Protein AF-A0A3D3NXY1-F1 (afdb_monomer_lite)

pLDDT: mean 96.97, std 2.33, range [82.06, 98.75]

Sequence (135 aa):
DVLVTAAPHTLESLPPGARVGTSSVRRAAQLRWLRPDLEIVEIRGNVPTRVKKVTGPDALDAVLLAAAGLLRLGLMQGDRIGIEGMTLHALILDEARFLPAAGQGAIAIECRQDDEESIRLVRALNHEETEARVT

Foldseek 3Di:
DKKKAADDDDLVRQDFQFEEEDPDPLQVVLSCVVRVRYHYDYDDDAPLVQNCLCDDDNRGRIYDDQPLRCVVVVQDDDQWGDDPNGIIGMDDDDCVSRPDDQCRNPDDDDDDPPCPVVVVVVVVVDDVVSVVSRD

Secondary structure (DSSP, 8-state):
-EEEESSS--TTTSPTT-EEE---HHHHHHHHHH-TTSEEE---S-HHHHHGGGSSTT--SEEEE-HHHHHHTT-EETTEEEETTEEEEEEEPPTTTSPPPTTTT-------TT-HHHHHHHHTT--HHHHHHH-

Structure (mmCIF, N/CA/C/O backbone):
data_AF-A0A3D3NXY1-F1
#
_entry.id   AF-A0A3D3NXY1-F1
#
loop_
_atom_site.group_PDB
_atom_site.id
_atom_site.type_symbol
_atom_site.label_atom_id
_atom_site.label_alt_id
_atom_site.label_comp_id
_atom_site.label_asym_id
_atom_site.label_entity_id
_atom_site.label_seq_id
_atom_site.pdbx_PDB_ins_code
_atom_site.Cartn_x
_atom_site.Cartn_y
_atom_site.Cartn_z
_atom_site.occupancy
_atom_site.B_iso_or_equiv
_atom_site.auth_seq_id
_atom_site.auth_comp_id
_atom_site.auth_asym_id
_atom_site.auth_atom_id
_atom_site.pdbx_PDB_model_num
ATOM 1 N N . ASP A 1 1 ? -5.033 3.516 -4.227 1.00 98.31 1 ASP A N 1
ATOM 2 C CA . ASP A 1 1 ? -3.756 2.797 -3.934 1.00 98.31 1 ASP A CA 1
ATOM 3 C C . ASP A 1 1 ? -2.601 3.570 -4.573 1.00 98.31 1 ASP A C 1
ATOM 5 O O . ASP A 1 1 ? -2.892 4.484 -5.327 1.00 98.31 1 ASP A O 1
ATOM 9 N N . VAL A 1 2 ? -1.331 3.276 -4.277 1.00 98.56 2 VAL A N 1
ATOM 10 C CA . VAL A 1 2 ? -0.175 3.964 -4.893 1.00 98.56 2 VAL A CA 1
ATOM 11 C C . VAL A 1 2 ? 0.706 2.970 -5.632 1.00 98.56 2 VAL A C 1
ATOM 13 O O . VAL A 1 2 ? 1.128 1.975 -5.040 1.00 98.56 2 VAL A O 1
ATOM 16 N N . LEU A 1 3 ? 0.992 3.273 -6.897 1.00 98.69 3 LEU A N 1
ATOM 17 C CA . LEU A 1 3 ? 2.015 2.628 -7.711 1.00 98.69 3 LEU A CA 1
ATOM 18 C C . LEU A 1 3 ? 3.351 3.327 -7.475 1.00 98.69 3 LEU A C 1
ATOM 20 O O . LEU A 1 3 ? 3.482 4.517 -7.751 1.00 98.69 3 LEU A O 1
ATOM 24 N N . VAL A 1 4 ? 4.325 2.589 -6.947 1.00 98.62 4 VAL A N 1
ATOM 25 C CA . VAL A 1 4 ? 5.687 3.085 -6.723 1.00 98.62 4 VAL A CA 1
ATOM 26 C C . VAL A 1 4 ? 6.619 2.465 -7.753 1.00 98.62 4 VAL A C 1
ATOM 28 O O . VAL A 1 4 ? 6.607 1.245 -7.914 1.00 98.62 4 VAL A O 1
ATOM 31 N N . THR A 1 5 ? 7.403 3.295 -8.438 1.00 98.44 5 THR A N 1
ATOM 32 C CA . THR A 1 5 ? 8.244 2.917 -9.590 1.00 98.44 5 THR A CA 1
ATOM 33 C C . THR A 1 5 ? 9.574 3.675 -9.571 1.00 98.44 5 THR A C 1
ATOM 35 O O . THR A 1 5 ? 9.667 4.769 -9.013 1.00 98.44 5 THR A O 1
ATOM 38 N N . ALA A 1 6 ? 10.626 3.102 -10.164 1.00 96.50 6 ALA A N 1
ATOM 39 C CA . ALA A 1 6 ? 11.938 3.758 -10.254 1.00 96.50 6 ALA A CA 1
ATOM 40 C C . ALA A 1 6 ? 11.984 4.889 -11.302 1.00 96.50 6 ALA A C 1
ATOM 42 O O . ALA A 1 6 ? 12.744 5.841 -11.152 1.00 96.50 6 ALA A O 1
ATOM 43 N N . ALA A 1 7 ? 11.144 4.800 -12.333 1.00 94.44 7 ALA A N 1
ATOM 44 C CA . ALA A 1 7 ? 10.981 5.778 -13.407 1.00 94.44 7 ALA A CA 1
ATOM 45 C C . ALA A 1 7 ? 9.504 6.214 -13.485 1.00 94.44 7 ALA A C 1
ATOM 47 O O . ALA A 1 7 ? 8.652 5.491 -12.971 1.00 94.44 7 ALA A O 1
ATOM 48 N N . PRO A 1 8 ? 9.163 7.364 -14.098 1.00 95.12 8 PRO A N 1
ATOM 49 C CA . PRO A 1 8 ? 7.791 7.868 -14.116 1.00 95.12 8 PRO A CA 1
ATOM 50 C C . PRO A 1 8 ? 6.884 7.004 -15.006 1.00 95.12 8 PRO A C 1
ATOM 52 O O . PRO A 1 8 ? 6.708 7.275 -16.193 1.00 95.12 8 PRO A O 1
ATOM 55 N N . HIS A 1 9 ? 6.291 5.968 -14.416 1.00 96.94 9 HIS A N 1
ATOM 56 C CA . HIS A 1 9 ? 5.327 5.089 -15.070 1.00 96.94 9 HIS A CA 1
ATOM 57 C C . HIS A 1 9 ? 3.924 5.248 -14.490 1.00 96.94 9 HIS A C 1
ATOM 59 O O . HIS A 1 9 ? 3.736 5.460 -13.290 1.00 96.94 9 HIS A O 1
ATOM 65 N N . THR A 1 10 ? 2.930 5.079 -15.357 1.00 97.69 10 THR A N 1
ATOM 66 C CA . THR A 1 10 ? 1.557 4.779 -14.954 1.00 97.69 10 THR A CA 1
ATOM 67 C C . THR A 1 10 ? 1.335 3.275 -15.007 1.00 97.69 10 THR A C 1
ATOM 69 O O . THR A 1 10 ? 2.182 2.528 -15.496 1.00 97.69 10 THR A O 1
ATOM 72 N N . LEU A 1 11 ? 0.178 2.809 -14.531 1.00 96.75 11 LEU A N 1
ATOM 73 C CA . LEU A 1 11 ? -0.177 1.396 -14.653 1.00 96.75 11 LEU A CA 1
ATOM 74 C C . LEU A 1 11 ? -0.234 0.947 -16.127 1.00 96.75 11 LEU A C 1
ATOM 76 O O . LEU A 1 11 ? 0.123 -0.181 -16.452 1.00 96.75 11 LEU A O 1
ATOM 80 N N . GLU A 1 12 ? -0.661 1.831 -17.024 1.00 96.69 12 GLU A N 1
ATOM 81 C CA . GLU A 1 12 ? -0.750 1.593 -18.465 1.00 96.69 12 GLU A CA 1
ATOM 82 C C . GLU A 1 12 ? 0.617 1.629 -19.149 1.00 96.69 12 GLU A C 1
ATOM 84 O O . GLU A 1 12 ? 0.840 0.864 -20.082 1.00 96.69 12 GLU A O 1
ATOM 89 N N . SER A 1 13 ? 1.540 2.482 -18.691 1.00 97.81 13 SER A N 1
ATOM 90 C CA . SER A 1 13 ? 2.859 2.626 -19.319 1.00 97.81 13 SER A CA 1
ATOM 91 C C . SER A 1 13 ? 3.922 1.663 -18.787 1.00 97.81 13 SER A C 1
ATOM 93 O O . SER A 1 13 ? 5.069 1.724 -19.234 1.00 97.81 13 SER A O 1
ATOM 95 N N . LEU A 1 14 ? 3.574 0.775 -17.847 1.00 98.12 14 LEU A N 1
ATOM 96 C CA . LEU A 1 14 ? 4.457 -0.323 -17.452 1.00 98.12 14 LEU A CA 1
ATOM 97 C C . LEU A 1 14 ? 4.751 -1.235 -18.657 1.00 98.12 14 LEU A C 1
ATOM 99 O O . LEU A 1 14 ? 3.801 -1.587 -19.374 1.00 98.12 14 LEU A O 1
ATOM 103 N N . PRO A 1 15 ? 6.019 -1.656 -18.853 1.00 97.38 15 PRO A N 1
ATOM 104 C CA . PRO A 1 15 ? 6.396 -2.572 -19.924 1.00 97.38 15 PRO A CA 1
ATOM 105 C C . PRO A 1 15 ? 5.535 -3.846 -19.949 1.00 97.38 15 PRO A C 1
ATOM 107 O O . PRO A 1 15 ? 5.071 -4.294 -18.896 1.00 97.38 15 PRO A O 1
ATOM 110 N N . PRO A 1 16 ? 5.322 -4.459 -21.126 1.00 98.00 16 PRO A N 1
ATOM 111 C CA . PRO A 1 16 ? 4.691 -5.771 -21.205 1.00 98.00 16 PRO A CA 1
ATOM 112 C C . PRO A 1 16 ? 5.445 -6.797 -20.353 1.00 98.00 16 PRO A C 1
ATOM 114 O O . PRO A 1 16 ? 6.672 -6.864 -20.421 1.00 98.00 16 PRO A O 1
ATOM 117 N N . GLY A 1 17 ? 4.727 -7.591 -19.556 1.00 98.06 17 GLY A N 1
ATOM 118 C CA . GLY A 1 17 ? 5.359 -8.574 -18.666 1.00 98.06 17 GLY A CA 1
ATOM 119 C C . GLY A 1 17 ? 6.000 -7.988 -17.404 1.00 98.06 17 GLY A C 1
ATOM 120 O O . GLY A 1 17 ? 6.687 -8.717 -16.695 1.00 98.06 17 GLY A O 1
ATOM 121 N N . ALA A 1 18 ? 5.798 -6.697 -17.108 1.00 98.44 18 ALA A N 1
ATOM 122 C CA . ALA A 1 18 ? 6.386 -6.063 -15.931 1.00 98.44 18 ALA A CA 1
ATOM 123 C C . ALA A 1 18 ? 5.997 -6.774 -14.621 1.00 98.44 18 ALA A C 1
ATOM 125 O O . ALA A 1 18 ? 4.850 -7.183 -14.410 1.00 98.44 18 ALA A O 1
ATOM 126 N N . ARG A 1 19 ? 6.975 -6.874 -13.721 1.00 98.56 19 ARG A N 1
ATOM 127 C CA . ARG A 1 19 ? 6.903 -7.532 -12.418 1.00 98.56 19 ARG A CA 1
ATOM 128 C C . ARG A 1 19 ? 6.401 -6.550 -11.369 1.00 98.56 19 ARG A C 1
ATOM 130 O O . ARG A 1 19 ? 7.113 -5.631 -10.960 1.00 98.56 19 ARG A O 1
ATOM 137 N N . VAL A 1 20 ? 5.173 -6.752 -10.895 1.00 98.75 20 VAL A N 1
ATOM 138 C CA . VAL A 1 20 ? 4.512 -5.864 -9.931 1.00 98.75 20 VAL A CA 1
ATOM 139 C C . VAL A 1 20 ? 4.369 -6.537 -8.572 1.00 98.75 20 VAL A C 1
ATOM 141 O O . VAL A 1 20 ? 3.682 -7.545 -8.407 1.00 98.75 20 VAL A O 1
ATOM 144 N N . GLY A 1 21 ? 4.997 -5.941 -7.562 1.00 98.56 21 GLY A N 1
ATOM 145 C CA . GLY A 1 21 ? 5.023 -6.452 -6.201 1.00 98.56 21 GLY A CA 1
ATOM 146 C C . GLY A 1 21 ? 3.759 -6.145 -5.403 1.00 98.56 21 GLY A C 1
ATOM 147 O O . GLY A 1 21 ? 3.512 -4.995 -5.021 1.00 98.56 21 GLY A O 1
ATOM 148 N N . THR A 1 22 ? 2.987 -7.176 -5.058 1.00 98.50 22 THR A N 1
ATOM 149 C CA . THR A 1 22 ? 1.927 -7.097 -4.046 1.00 98.50 22 THR A CA 1
ATOM 150 C C . THR A 1 22 ? 1.531 -8.483 -3.526 1.00 98.50 22 THR A C 1
ATOM 152 O O . THR A 1 22 ? 1.367 -9.415 -4.300 1.00 98.50 22 THR A O 1
ATOM 155 N N . SER A 1 23 ? 1.314 -8.621 -2.213 1.00 97.56 23 SER A N 1
ATOM 156 C CA . SER A 1 23 ? 0.683 -9.819 -1.613 1.00 97.56 23 SER A CA 1
ATOM 157 C C . SER A 1 23 ? -0.799 -9.612 -1.276 1.00 97.56 23 SER A C 1
ATOM 159 O O . SER A 1 23 ? -1.401 -10.411 -0.567 1.00 97.56 23 SER A O 1
ATOM 161 N N . SER A 1 24 ? -1.407 -8.509 -1.720 1.00 98.25 24 SER A N 1
ATOM 162 C CA . SER A 1 24 ? -2.843 -8.292 -1.529 1.00 98.25 24 SER A CA 1
ATOM 163 C C . SER A 1 24 ? -3.622 -8.993 -2.636 1.00 98.25 24 SER A C 1
ATOM 165 O O . SER A 1 24 ? -3.513 -8.605 -3.798 1.00 98.25 24 SER A O 1
ATOM 167 N N . VAL A 1 25 ? -4.471 -9.955 -2.266 1.00 98.00 25 VAL A N 1
ATOM 168 C CA . VAL A 1 25 ? -5.382 -10.645 -3.198 1.00 98.00 25 VAL A CA 1
ATOM 169 C C . VAL A 1 25 ? -6.258 -9.639 -3.954 1.00 98.00 25 VAL A C 1
ATOM 171 O O . VAL A 1 25 ? -6.365 -9.720 -5.175 1.00 98.00 25 VAL A O 1
ATOM 174 N N . ARG A 1 26 ? -6.797 -8.627 -3.255 1.00 98.44 26 ARG A N 1
ATOM 175 C CA . ARG A 1 26 ? -7.578 -7.531 -3.856 1.00 98.44 26 ARG A CA 1
ATOM 176 C C . ARG A 1 26 ? -6.790 -6.800 -4.943 1.00 98.44 26 ARG A C 1
ATOM 178 O O . ARG A 1 26 ? -7.299 -6.596 -6.041 1.00 98.44 26 ARG A O 1
ATOM 185 N N . ARG A 1 27 ? -5.561 -6.374 -4.635 1.00 98.56 27 ARG A N 1
ATOM 186 C CA . ARG A 1 27 ? -4.730 -5.629 -5.591 1.00 98.56 27 ARG A CA 1
ATOM 187 C C . ARG A 1 27 ? -4.337 -6.508 -6.778 1.00 98.56 27 ARG A C 1
ATOM 189 O O . ARG A 1 27 ? -4.446 -6.064 -7.912 1.00 98.56 27 ARG A O 1
ATOM 196 N N . ALA A 1 28 ? -3.940 -7.752 -6.519 1.00 98.50 28 ALA A N 1
ATOM 197 C CA . ALA A 1 28 ? -3.563 -8.709 -7.554 1.00 98.50 28 ALA A CA 1
ATOM 198 C C . ALA A 1 28 ? -4.722 -9.012 -8.516 1.00 98.50 28 ALA A C 1
ATOM 200 O O . ALA A 1 28 ? -4.514 -9.050 -9.724 1.00 98.50 28 ALA A O 1
ATOM 201 N N . ALA A 1 29 ? -5.943 -9.192 -8.002 1.00 98.44 29 ALA A N 1
ATOM 202 C CA . ALA A 1 29 ? -7.125 -9.427 -8.828 1.00 98.44 29 ALA A CA 1
ATOM 203 C C . ALA A 1 29 ? -7.424 -8.239 -9.756 1.00 98.44 29 ALA A C 1
ATOM 205 O O . ALA A 1 29 ? -7.600 -8.430 -10.956 1.00 98.44 29 ALA A O 1
ATOM 206 N N . GLN A 1 30 ? -7.406 -7.012 -9.223 1.00 98.62 30 GLN A N 1
ATOM 207 C CA . GLN A 1 30 ? -7.639 -5.804 -10.022 1.00 98.62 30 GLN A CA 1
ATOM 208 C C . GLN A 1 30 ? -6.534 -5.564 -11.059 1.00 98.62 30 GLN A C 1
ATOM 210 O O . GLN A 1 30 ? -6.832 -5.202 -12.193 1.00 98.62 30 GLN A O 1
ATOM 215 N N . LEU A 1 31 ? -5.267 -5.824 -10.711 1.00 98.38 31 LEU A N 1
ATOM 216 C CA . LEU A 1 31 ? -4.162 -5.755 -11.671 1.00 98.38 31 LEU A CA 1
ATOM 217 C C . LEU A 1 31 ? -4.345 -6.750 -12.819 1.00 98.38 31 LEU A C 1
ATOM 219 O O . LEU A 1 31 ? -4.261 -6.343 -13.970 1.00 98.38 31 LEU A O 1
ATOM 223 N N . ARG A 1 32 ? -4.656 -8.021 -12.528 1.00 97.94 32 ARG A N 1
ATOM 224 C CA . ARG A 1 32 ? -4.880 -9.039 -13.571 1.00 97.94 32 ARG A CA 1
ATOM 225 C C . ARG A 1 32 ? -6.070 -8.716 -14.468 1.00 97.94 32 ARG A C 1
ATOM 227 O O . ARG A 1 32 ? -6.047 -9.063 -15.641 1.00 97.94 32 ARG A O 1
ATOM 234 N N . TRP A 1 33 ? -7.094 -8.062 -13.925 1.00 97.88 33 TRP A N 1
ATOM 235 C CA . TRP A 1 33 ? -8.235 -7.604 -14.711 1.00 97.88 33 TRP A CA 1
ATOM 236 C C . TRP A 1 33 ? -7.854 -6.478 -15.680 1.00 97.88 33 TRP A C 1
ATOM 238 O O . TRP A 1 33 ? -8.217 -6.519 -16.851 1.00 97.88 33 TRP A O 1
ATOM 248 N N . LEU A 1 34 ? -7.109 -5.476 -15.204 1.00 97.44 34 LEU A N 1
ATOM 249 C CA . LEU A 1 34 ? -6.747 -4.294 -15.994 1.00 97.44 34 LEU A CA 1
ATOM 250 C C . LEU A 1 34 ? -5.582 -4.543 -16.963 1.00 97.44 34 LEU A C 1
A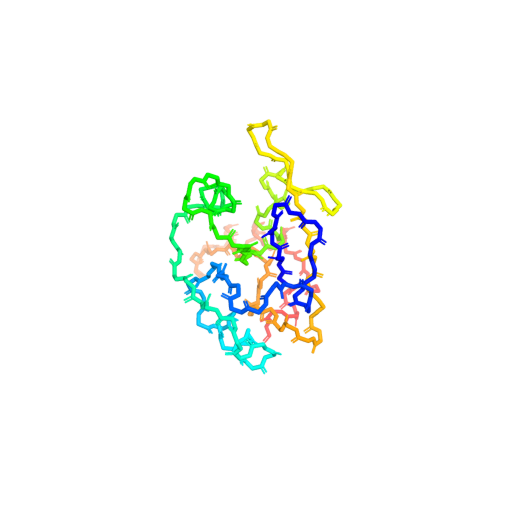TOM 252 O O . LEU A 1 34 ? -5.528 -3.946 -18.035 1.00 97.44 34 LEU A O 1
ATOM 256 N N . ARG A 1 35 ? -4.628 -5.380 -16.559 1.00 97.81 35 ARG A N 1
ATOM 257 C CA . ARG A 1 35 ? -3.362 -5.656 -17.241 1.00 97.81 35 ARG A CA 1
ATOM 258 C C . ARG A 1 35 ? -2.993 -7.139 -17.052 1.00 97.81 35 ARG A C 1
ATOM 260 O O . ARG A 1 35 ? -2.150 -7.467 -16.212 1.00 97.81 35 ARG A O 1
ATOM 267 N N . PRO A 1 36 ? -3.645 -8.055 -17.795 1.00 97.88 36 PRO A N 1
ATOM 268 C CA . PRO A 1 36 ? -3.446 -9.502 -17.651 1.00 97.88 36 PRO A CA 1
ATOM 269 C C . PRO A 1 36 ? -2.032 -9.974 -18.018 1.00 97.88 36 PRO A C 1
ATOM 271 O O . PRO A 1 36 ? -1.668 -11.103 -17.704 1.00 97.88 36 PRO A O 1
ATOM 274 N N . ASP A 1 37 ? -1.242 -9.125 -18.673 1.00 98.50 37 ASP A N 1
ATOM 275 C CA . ASP A 1 37 ? 0.141 -9.383 -19.057 1.00 98.50 37 ASP A CA 1
ATOM 276 C C . ASP A 1 37 ? 1.158 -9.177 -17.921 1.00 98.50 37 ASP A C 1
ATOM 278 O O . ASP A 1 37 ? 2.298 -9.605 -18.065 1.00 98.50 37 ASP A O 1
ATOM 282 N N . LEU A 1 38 ? 0.789 -8.528 -16.809 1.00 98.62 38 LEU A N 1
ATOM 283 C CA . LEU A 1 38 ? 1.717 -8.261 -15.702 1.00 98.62 38 LEU A CA 1
ATOM 284 C C . LEU A 1 38 ? 2.020 -9.521 -14.883 1.00 98.62 38 LEU A C 1
ATOM 286 O O . LEU A 1 38 ? 1.119 -10.277 -14.505 1.00 98.62 38 LEU A O 1
ATOM 290 N N . GLU A 1 39 ? 3.285 -9.686 -14.495 1.00 98.50 39 GLU A N 1
ATOM 291 C CA . GLU A 1 39 ? 3.703 -10.712 -13.543 1.00 98.50 39 GLU A CA 1
ATOM 292 C C . GLU A 1 39 ? 3.495 -10.196 -12.113 1.00 98.50 39 GLU A C 1
ATOM 294 O O . GLU A 1 39 ? 4.167 -9.273 -11.651 1.00 98.50 39 GLU A O 1
ATOM 299 N N . ILE A 1 40 ? 2.556 -10.789 -11.375 1.00 98.50 40 ILE A N 1
ATOM 300 C CA . ILE A 1 40 ? 2.311 -10.400 -9.982 1.00 98.50 40 ILE A CA 1
ATOM 301 C C . ILE A 1 40 ? 3.236 -11.176 -9.051 1.00 98.50 40 ILE A C 1
ATOM 303 O O . ILE A 1 40 ? 3.096 -12.389 -8.901 1.00 98.50 40 ILE A O 1
ATOM 307 N N . VAL A 1 41 ? 4.129 -10.454 -8.375 1.00 98.44 41 VAL A N 1
ATOM 308 C CA . VAL A 1 41 ? 5.117 -11.021 -7.453 1.00 98.44 41 VAL A CA 1
ATOM 309 C C . VAL A 1 41 ? 4.681 -10.773 -6.012 1.00 98.44 41 VAL A C 1
ATOM 311 O O . VAL A 1 41 ? 4.452 -9.634 -5.596 1.00 98.44 41 VAL A O 1
ATOM 314 N N . GLU A 1 42 ? 4.586 -11.830 -5.209 1.00 97.88 42 GLU A N 1
ATOM 315 C CA . GLU A 1 42 ? 4.292 -11.677 -3.785 1.00 97.88 42 GLU A CA 1
ATOM 316 C C . GLU A 1 42 ? 5.455 -11.007 -3.043 1.00 97.88 42 GLU A C 1
ATOM 318 O O . GLU A 1 42 ? 6.622 -11.371 -3.195 1.00 97.88 42 GLU A O 1
ATOM 323 N N . ILE A 1 43 ? 5.138 -10.031 -2.189 1.00 97.31 43 ILE A N 1
ATOM 324 C CA . ILE A 1 43 ? 6.130 -9.306 -1.395 1.00 97.31 43 ILE A CA 1
ATOM 325 C C . ILE A 1 43 ? 5.686 -9.155 0.059 1.00 97.31 43 ILE A C 1
ATOM 327 O O . ILE A 1 43 ? 4.551 -8.791 0.370 1.00 97.31 43 ILE A O 1
ATOM 331 N N . ARG A 1 44 ? 6.632 -9.358 0.976 1.00 95.19 44 ARG A N 1
ATOM 332 C CA . ARG A 1 44 ? 6.454 -9.153 2.421 1.00 95.19 44 ARG A CA 1
ATOM 333 C C . ARG A 1 44 ? 7.431 -8.102 2.952 1.00 95.19 44 ARG A C 1
ATOM 335 O O . ARG A 1 44 ? 8.237 -7.556 2.201 1.00 95.19 44 ARG A O 1
ATOM 342 N N . GLY A 1 45 ? 7.318 -7.803 4.245 1.00 95.56 45 GLY A N 1
ATOM 343 C CA . GLY A 1 45 ? 8.105 -6.783 4.948 1.00 95.56 45 GLY A CA 1
ATOM 344 C C . GLY A 1 45 ? 7.297 -5.528 5.276 1.00 95.56 45 GLY A C 1
ATOM 345 O O . GLY A 1 45 ? 6.118 -5.437 4.931 1.00 95.56 45 GLY A O 1
ATOM 346 N N . ASN A 1 46 ? 7.921 -4.558 5.936 1.00 96.56 46 ASN A N 1
ATOM 347 C CA . ASN A 1 46 ? 7.323 -3.252 6.230 1.00 96.56 46 ASN A CA 1
ATOM 348 C C . ASN A 1 46 ? 7.382 -2.320 5.009 1.00 96.56 46 ASN A C 1
ATOM 350 O O . ASN A 1 46 ? 8.106 -2.592 4.049 1.00 96.56 46 ASN A O 1
ATOM 354 N N . VAL A 1 47 ? 6.646 -1.203 5.048 1.00 96.81 47 VAL A N 1
ATOM 355 C CA . VAL A 1 47 ? 6.568 -0.233 3.936 1.00 96.81 47 VAL A CA 1
ATOM 356 C C . VAL A 1 47 ? 7.952 0.154 3.388 1.00 96.81 47 VAL A C 1
ATOM 358 O O . VAL A 1 47 ? 8.145 -0.036 2.188 1.00 96.81 47 VAL A O 1
ATOM 361 N N . PRO A 1 48 ? 8.949 0.561 4.205 1.00 95.88 48 PRO A N 1
ATOM 362 C CA . PRO A 1 48 ? 10.268 0.933 3.684 1.00 95.88 48 PRO A CA 1
ATOM 363 C C . PRO A 1 48 ? 10.952 -0.213 2.927 1.00 95.88 48 PRO A C 1
ATOM 365 O O . PRO A 1 48 ? 11.444 -0.032 1.818 1.00 95.88 48 PRO A O 1
ATOM 368 N N . THR A 1 49 ? 10.918 -1.428 3.483 1.00 95.25 49 THR A N 1
ATOM 369 C CA . THR A 1 49 ? 11.525 -2.606 2.841 1.00 95.25 49 THR A CA 1
ATOM 370 C C . THR A 1 49 ? 10.828 -2.991 1.539 1.00 95.25 49 THR A C 1
ATOM 372 O O . THR A 1 49 ? 11.481 -3.482 0.626 1.00 95.25 49 THR A O 1
ATOM 375 N N . ARG A 1 50 ? 9.515 -2.744 1.425 1.00 97.06 50 ARG A N 1
ATOM 376 C CA . ARG A 1 50 ? 8.760 -2.989 0.191 1.00 97.06 50 ARG A CA 1
ATOM 377 C C . ARG A 1 50 ? 9.050 -1.937 -0.870 1.00 97.06 50 ARG A C 1
ATOM 379 O O . ARG A 1 50 ? 9.198 -2.312 -2.022 1.00 97.06 50 ARG A O 1
ATOM 386 N N . VAL A 1 51 ? 9.170 -0.663 -0.493 1.00 96.94 51 VAL A N 1
ATOM 387 C CA . VAL A 1 51 ? 9.558 0.416 -1.418 1.00 96.94 51 VAL A CA 1
ATOM 388 C C . VAL A 1 51 ? 10.909 0.104 -2.061 1.00 96.94 51 VAL A C 1
ATOM 390 O O . VAL A 1 51 ? 11.026 0.169 -3.276 1.00 96.94 51 VAL A O 1
ATOM 393 N N . LYS A 1 52 ? 11.901 -0.340 -1.281 1.00 95.44 52 LYS A N 1
ATOM 394 C CA . LYS A 1 52 ? 13.232 -0.700 -1.802 1.00 95.44 52 LYS A CA 1
ATOM 395 C C . LYS A 1 52 ? 13.238 -1.866 -2.793 1.00 95.44 52 LYS A C 1
ATOM 397 O O . LYS A 1 52 ? 14.239 -2.073 -3.458 1.00 95.44 52 LYS A O 1
ATOM 402 N N . LYS A 1 53 ? 12.148 -2.633 -2.922 1.00 96.62 53 LYS A N 1
ATOM 403 C CA . LYS A 1 53 ? 12.082 -3.723 -3.907 1.00 96.62 53 LYS A CA 1
ATOM 404 C C . LYS A 1 53 ? 12.019 -3.229 -5.349 1.00 96.62 53 LYS A C 1
ATOM 406 O O . LYS A 1 53 ? 12.164 -4.059 -6.230 1.00 96.62 53 LYS A O 1
ATOM 411 N N . VAL A 1 54 ? 11.815 -1.932 -5.600 1.00 96.50 54 VAL A N 1
ATOM 412 C CA . VAL A 1 54 ? 11.906 -1.363 -6.960 1.00 96.50 54 VAL A CA 1
ATOM 413 C C . VAL A 1 54 ? 13.326 -0.929 -7.335 1.00 96.50 54 VAL A C 1
ATOM 415 O O . VAL A 1 54 ? 13.535 -0.347 -8.394 1.00 96.50 54 VAL A O 1
ATOM 418 N N . THR A 1 55 ? 14.310 -1.179 -6.468 1.00 91.62 55 THR A N 1
ATOM 419 C CA . THR A 1 55 ? 15.720 -0.868 -6.712 1.00 91.62 55 THR A CA 1
ATOM 420 C C . THR A 1 55 ? 16.604 -2.083 -6.422 1.00 91.62 55 THR A C 1
ATOM 422 O O . THR A 1 55 ? 16.213 -3.008 -5.710 1.00 91.62 55 THR A O 1
ATOM 425 N N . GLY A 1 56 ? 17.812 -2.093 -6.994 1.00 86.75 56 GLY A N 1
ATOM 426 C CA . GLY A 1 56 ? 18.781 -3.181 -6.831 1.00 86.75 56 GLY A CA 1
ATOM 427 C C . GLY A 1 56 ? 18.740 -4.245 -7.940 1.00 86.75 56 GLY A C 1
ATOM 428 O O . GLY A 1 56 ? 17.997 -4.104 -8.908 1.00 86.75 56 GLY A O 1
ATOM 429 N N . PRO A 1 57 ? 19.573 -5.295 -7.828 1.00 82.06 57 PRO A N 1
ATOM 430 C CA . PRO A 1 57 ? 19.793 -6.277 -8.895 1.00 82.06 57 PRO A CA 1
ATOM 431 C C . PRO A 1 57 ? 18.561 -7.134 -9.231 1.00 82.06 57 PRO A C 1
ATOM 433 O O . PRO A 1 57 ? 18.392 -7.503 -10.386 1.00 82.06 57 PRO A O 1
ATOM 436 N N . ASP A 1 58 ? 17.674 -7.378 -8.261 1.00 89.06 58 ASP A N 1
ATOM 437 C CA . ASP A 1 58 ? 16.421 -8.133 -8.442 1.00 89.06 58 ASP A CA 1
ATOM 438 C C . ASP A 1 58 ? 15.182 -7.226 -8.363 1.00 89.06 58 ASP A C 1
ATOM 440 O O . ASP A 1 58 ? 14.119 -7.638 -7.879 1.00 89.06 58 ASP A O 1
ATOM 444 N N . ALA A 1 59 ? 15.339 -5.967 -8.782 1.00 95.19 59 ALA A N 1
ATOM 445 C CA . ALA A 1 59 ? 14.285 -4.969 -8.718 1.00 95.19 59 ALA A CA 1
ATOM 446 C C . ALA A 1 59 ? 13.004 -5.441 -9.421 1.00 95.19 59 ALA A C 1
ATOM 448 O O . ALA A 1 59 ? 13.016 -6.062 -10.484 1.00 95.19 59 ALA A O 1
ATOM 449 N N . LEU A 1 60 ? 11.882 -5.122 -8.792 1.00 98.25 60 LEU A N 1
ATOM 450 C CA . LEU A 1 60 ? 10.561 -5.168 -9.392 1.00 98.25 60 LEU A CA 1
ATOM 451 C C . LEU A 1 60 ? 10.336 -3.881 -10.180 1.00 98.25 60 LEU A C 1
ATOM 453 O O . LEU A 1 60 ? 10.772 -2.810 -9.757 1.00 98.25 60 LEU A O 1
ATOM 457 N N . ASP A 1 61 ? 9.588 -3.968 -11.271 1.00 98.44 61 ASP A N 1
ATOM 458 C CA . ASP A 1 61 ? 9.242 -2.796 -12.075 1.00 98.44 61 ASP A CA 1
ATOM 459 C C . ASP A 1 61 ? 8.343 -1.829 -11.294 1.00 98.44 61 ASP A C 1
ATOM 461 O O . ASP A 1 61 ? 8.440 -0.609 -11.441 1.00 98.44 61 ASP A O 1
ATOM 465 N N . ALA A 1 62 ? 7.486 -2.368 -10.419 1.00 98.62 62 ALA A N 1
ATOM 466 C CA . ALA A 1 62 ? 6.665 -1.573 -9.518 1.00 98.62 62 ALA A CA 1
ATOM 467 C C . ALA A 1 62 ? 6.296 -2.311 -8.226 1.00 98.62 62 ALA A C 1
ATOM 469 O O . ALA A 1 62 ? 6.306 -3.539 -8.156 1.00 98.62 62 ALA A O 1
ATOM 470 N N . VAL A 1 63 ? 5.858 -1.564 -7.211 1.00 98.62 63 VAL A N 1
ATOM 471 C CA . VAL A 1 63 ? 5.142 -2.114 -6.047 1.00 98.62 63 VAL A CA 1
ATOM 472 C C . VAL A 1 63 ? 3.862 -1.335 -5.766 1.00 98.62 63 VAL A C 1
ATOM 474 O O . VAL A 1 63 ? 3.805 -0.124 -5.975 1.00 98.62 63 VAL A O 1
ATOM 477 N N . LEU A 1 64 ? 2.836 -2.021 -5.245 1.00 98.62 64 LEU A N 1
ATOM 478 C CA . LEU A 1 64 ? 1.606 -1.370 -4.782 1.00 98.62 64 LEU A CA 1
ATOM 479 C C . LEU A 1 64 ? 1.542 -1.246 -3.261 1.00 98.62 64 LEU A C 1
ATOM 481 O O . LEU A 1 64 ? 1.557 -2.241 -2.524 1.00 98.62 64 LEU A O 1
ATOM 485 N N . LEU A 1 65 ? 1.348 -0.015 -2.794 1.00 98.44 65 LEU A N 1
ATOM 486 C CA . LEU A 1 65 ? 1.263 0.348 -1.380 1.00 98.44 65 LEU A CA 1
ATOM 487 C C . LEU A 1 65 ? 0.042 1.239 -1.111 1.00 98.44 65 LEU A C 1
ATOM 489 O O . LEU A 1 65 ? -0.587 1.765 -2.024 1.00 98.44 65 LEU A O 1
ATOM 493 N N . ALA A 1 66 ? -0.338 1.379 0.161 1.00 98.06 66 ALA A N 1
ATOM 494 C CA . ALA A 1 66 ? -1.380 2.329 0.545 1.00 98.06 66 ALA A CA 1
ATOM 495 C C . ALA A 1 66 ? -0.767 3.729 0.703 1.00 98.06 66 ALA A C 1
ATOM 497 O O . ALA A 1 66 ? 0.247 3.866 1.390 1.00 98.06 66 ALA A O 1
ATOM 498 N N . ALA A 1 67 ? -1.419 4.756 0.146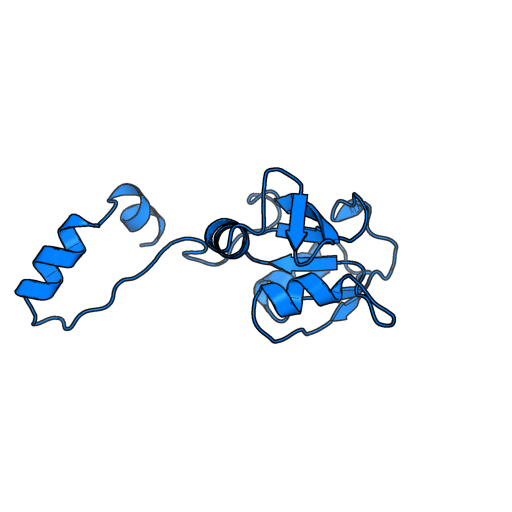 1.00 98.06 67 ALA A N 1
ATOM 499 C CA . ALA A 1 67 ? -0.981 6.152 0.270 1.00 98.06 67 ALA A CA 1
ATOM 500 C C . ALA A 1 67 ? -0.820 6.565 1.739 1.00 98.06 67 ALA A C 1
ATOM 502 O O . ALA A 1 67 ? 0.218 7.086 2.129 1.00 98.06 67 ALA A O 1
ATOM 503 N N . ALA A 1 68 ? -1.809 6.235 2.578 1.00 97.75 68 ALA A N 1
ATOM 504 C CA . ALA A 1 68 ? -1.805 6.580 3.997 1.00 97.75 68 ALA A CA 1
ATOM 505 C C . ALA A 1 68 ? -0.549 6.085 4.735 1.00 97.75 68 ALA A C 1
ATOM 507 O O . ALA A 1 68 ? -0.004 6.805 5.563 1.00 97.75 68 ALA A O 1
ATOM 508 N N . GLY A 1 69 ? -0.062 4.877 4.423 1.00 97.56 69 GLY A N 1
ATOM 509 C CA . GLY A 1 69 ? 1.148 4.337 5.050 1.00 97.56 69 GLY A CA 1
ATOM 510 C C . GLY A 1 69 ? 2.415 5.077 4.621 1.00 97.56 69 GLY A C 1
ATOM 511 O O . GLY A 1 69 ? 3.284 5.326 5.448 1.00 97.56 69 GLY A O 1
ATOM 512 N N . LEU A 1 70 ? 2.506 5.461 3.347 1.00 98.25 70 LEU A N 1
ATOM 513 C CA . LEU A 1 70 ? 3.637 6.228 2.824 1.00 98.25 70 LEU A CA 1
ATOM 514 C C . LEU A 1 70 ? 3.661 7.659 3.383 1.00 98.25 70 LEU A C 1
ATOM 516 O O . LEU A 1 70 ? 4.713 8.128 3.809 1.00 98.25 70 LEU A O 1
ATOM 520 N N . LEU A 1 71 ? 2.500 8.318 3.432 1.00 98.00 71 LEU A N 1
ATOM 521 C CA . LEU A 1 71 ? 2.343 9.677 3.959 1.00 98.00 71 LEU A CA 1
ATOM 522 C C . LEU A 1 71 ? 2.636 9.747 5.463 1.00 98.00 71 LEU A C 1
ATOM 524 O O . LEU A 1 71 ? 3.400 10.602 5.895 1.00 98.00 71 LEU A O 1
ATOM 528 N N . ARG A 1 72 ? 2.095 8.817 6.263 1.00 97.94 72 ARG A N 1
ATOM 529 C CA . ARG A 1 72 ? 2.332 8.766 7.721 1.00 97.94 72 ARG A CA 1
ATOM 530 C C . ARG A 1 72 ? 3.798 8.553 8.087 1.00 97.94 72 ARG A C 1
ATOM 532 O O . ARG A 1 72 ? 4.231 9.011 9.135 1.00 97.94 72 ARG A O 1
ATOM 539 N N . LEU A 1 73 ? 4.547 7.855 7.235 1.00 97.38 73 LEU A N 1
ATOM 540 C CA . LEU A 1 73 ? 5.985 7.637 7.406 1.00 97.38 73 LEU A CA 1
ATOM 541 C C . LEU A 1 73 ? 6.841 8.775 6.828 1.00 97.38 73 LEU A C 1
ATOM 543 O O . LEU A 1 73 ? 8.063 8.672 6.855 1.00 97.38 73 LEU A O 1
ATOM 547 N N . GLY A 1 74 ? 6.227 9.823 6.270 1.00 97.25 74 GLY A N 1
ATOM 548 C CA . GLY A 1 74 ? 6.943 10.933 5.638 1.00 97.25 74 GLY A CA 1
ATOM 549 C C . GLY A 1 74 ? 7.725 10.532 4.384 1.00 97.25 74 GLY A C 1
ATOM 550 O O . GLY A 1 74 ? 8.624 11.254 3.971 1.00 97.25 74 GLY A O 1
ATOM 551 N N . LEU A 1 75 ? 7.411 9.378 3.785 1.00 97.62 75 LEU A N 1
ATOM 552 C CA . LEU A 1 75 ? 8.124 8.870 2.612 1.00 97.62 75 LEU A CA 1
ATOM 553 C C . LEU A 1 75 ? 7.603 9.483 1.316 1.00 97.62 75 LEU A C 1
ATOM 555 O O . LEU A 1 75 ? 8.342 9.521 0.344 1.00 97.62 75 LEU A O 1
ATOM 559 N N . MET A 1 76 ? 6.341 9.918 1.277 1.00 98.12 76 MET A N 1
ATOM 560 C CA . MET A 1 76 ? 5.694 10.439 0.071 1.00 98.12 76 MET A CA 1
ATOM 561 C C . MET A 1 76 ? 5.457 11.942 0.163 1.00 98.12 76 MET A C 1
ATOM 563 O O . MET A 1 76 ? 4.844 12.414 1.118 1.00 98.12 76 MET A O 1
ATOM 567 N N . GLN A 1 77 ? 5.874 12.669 -0.872 1.00 96.31 77 GLN A N 1
ATOM 568 C CA . GLN A 1 77 ? 5.582 14.086 -1.056 1.00 96.31 77 GLN A CA 1
ATOM 569 C C . GLN A 1 77 ? 5.180 14.326 -2.512 1.00 96.31 77 GLN A C 1
ATOM 571 O O . GLN A 1 77 ? 5.994 14.176 -3.421 1.00 96.31 77 GLN A O 1
ATOM 576 N N . GLY A 1 78 ? 3.910 14.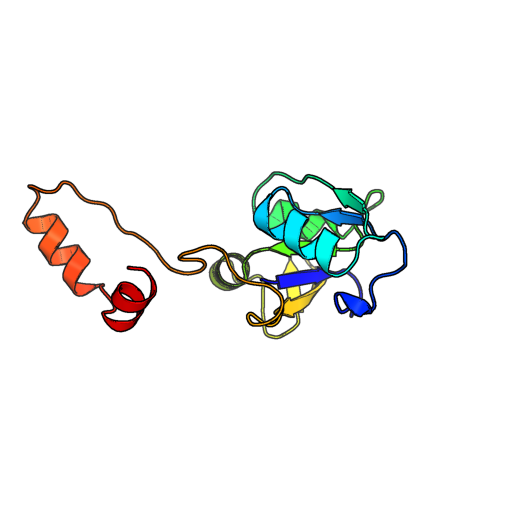672 -2.737 1.00 95.06 78 GLY A N 1
ATOM 577 C CA . GLY A 1 78 ? 3.365 14.802 -4.089 1.00 95.06 78 GLY A CA 1
ATOM 578 C C . GLY A 1 78 ? 3.475 13.489 -4.869 1.00 95.06 78 GLY A C 1
ATOM 579 O O . GLY A 1 78 ? 2.971 12.459 -4.426 1.00 95.06 78 GLY A O 1
ATOM 580 N N . ASP A 1 79 ? 4.155 13.533 -6.012 1.00 96.38 79 ASP A N 1
ATOM 581 C CA . ASP A 1 79 ? 4.393 12.408 -6.923 1.00 96.38 79 ASP A CA 1
ATOM 582 C C . ASP A 1 79 ? 5.724 11.675 -6.660 1.00 96.38 79 ASP A C 1
ATOM 584 O O . ASP A 1 79 ? 6.167 10.869 -7.483 1.00 96.38 79 ASP A O 1
ATOM 588 N N . ARG A 1 80 ? 6.390 11.945 -5.528 1.00 98.00 80 ARG A N 1
ATOM 589 C CA . ARG A 1 80 ? 7.708 11.383 -5.195 1.00 98.00 80 ARG A CA 1
ATOM 590 C C . ARG A 1 80 ? 7.700 10.563 -3.918 1.00 98.00 80 ARG A C 1
ATOM 592 O O . ARG A 1 80 ? 7.003 10.893 -2.959 1.00 98.00 80 ARG A O 1
ATOM 599 N N . ILE A 1 81 ? 8.549 9.535 -3.900 1.00 97.94 81 ILE A N 1
ATOM 600 C CA . ILE A 1 81 ? 8.955 8.822 -2.687 1.00 97.94 81 ILE A CA 1
ATOM 601 C C . ILE A 1 81 ? 10.424 9.114 -2.389 1.00 97.94 81 ILE A C 1
ATOM 603 O O . ILE A 1 81 ? 11.279 8.829 -3.226 1.00 97.94 81 ILE A O 1
ATOM 607 N N . GLY A 1 82 ? 10.718 9.631 -1.199 1.00 96.88 82 GLY A N 1
ATOM 608 C CA . GLY A 1 82 ? 12.073 9.799 -0.681 1.00 96.88 82 GLY A CA 1
ATOM 609 C C . GLY A 1 82 ? 12.399 8.722 0.350 1.00 96.88 82 GLY A C 1
ATOM 610 O O . GLY A 1 82 ? 11.693 8.579 1.346 1.00 96.88 82 GLY A O 1
ATOM 611 N N . ILE A 1 83 ? 13.467 7.954 0.131 1.00 93.44 83 ILE A N 1
ATOM 612 C CA . ILE A 1 83 ? 13.927 6.946 1.095 1.00 93.44 83 ILE A CA 1
ATOM 613 C C . ILE A 1 83 ? 15.435 6.722 0.970 1.00 93.44 83 ILE A C 1
ATOM 615 O O . ILE A 1 83 ? 15.921 6.344 -0.088 1.00 93.44 83 ILE A O 1
ATOM 619 N N . GLU A 1 84 ? 16.180 6.941 2.057 1.00 90.12 84 GLU A N 1
ATOM 620 C CA . GLU A 1 84 ? 17.623 6.638 2.144 1.00 90.12 84 GLU A CA 1
ATOM 621 C C . GLU A 1 84 ? 18.456 7.168 0.957 1.00 90.12 84 GLU A C 1
ATOM 623 O O . GLU A 1 84 ? 19.271 6.458 0.377 1.00 90.12 84 GLU A O 1
ATOM 628 N N . GLY A 1 85 ? 18.223 8.423 0.561 1.00 89.56 85 GLY A N 1
ATOM 629 C CA . GLY A 1 85 ? 18.927 9.060 -0.560 1.00 89.56 85 GLY A CA 1
ATOM 630 C C . GLY A 1 85 ? 18.426 8.660 -1.953 1.00 89.56 85 GLY A C 1
ATOM 631 O O . GLY A 1 85 ? 18.882 9.223 -2.944 1.00 89.56 85 GLY A O 1
ATOM 632 N N . MET A 1 86 ? 17.462 7.742 -2.051 1.00 91.56 86 MET A N 1
ATOM 633 C CA . MET A 1 86 ? 16.774 7.406 -3.297 1.00 91.56 86 MET A CA 1
ATOM 634 C C . MET A 1 86 ? 15.531 8.280 -3.470 1.00 91.56 86 MET A C 1
ATOM 636 O O . MET A 1 86 ? 14.795 8.535 -2.514 1.00 91.56 86 MET A O 1
ATOM 640 N N . THR A 1 87 ? 15.282 8.697 -4.711 1.00 96.12 87 THR A N 1
ATOM 641 C CA . THR A 1 87 ? 14.031 9.339 -5.128 1.00 96.12 87 THR A CA 1
ATOM 642 C C . THR A 1 87 ? 13.345 8.442 -6.144 1.00 96.12 87 THR A C 1
ATOM 644 O O . THR A 1 87 ? 13.926 8.129 -7.179 1.00 96.12 87 THR A O 1
ATOM 647 N N . LEU A 1 88 ? 12.119 8.032 -5.841 1.00 97.69 88 LEU A N 1
ATOM 648 C CA . LEU A 1 88 ? 11.277 7.195 -6.694 1.00 97.69 88 LEU A CA 1
ATOM 649 C C . LEU A 1 88 ? 10.002 7.957 -7.063 1.00 97.69 88 LEU A C 1
ATOM 651 O O . LEU A 1 88 ? 9.718 9.026 -6.515 1.00 97.69 88 LEU A O 1
ATOM 655 N N . HIS A 1 89 ? 9.217 7.394 -7.970 1.00 98.44 89 HIS A N 1
ATOM 656 C CA . HIS A 1 89 ? 7.951 7.958 -8.418 1.00 98.44 89 HIS A CA 1
ATOM 657 C C . HIS A 1 89 ? 6.776 7.295 -7.698 1.00 98.44 89 HIS A C 1
ATOM 659 O O . HIS A 1 89 ? 6.781 6.086 -7.468 1.00 98.44 89 HIS A O 1
ATOM 665 N N . ALA A 1 90 ? 5.769 8.092 -7.347 1.00 98.31 90 ALA A N 1
ATOM 666 C CA . ALA A 1 90 ? 4.505 7.654 -6.776 1.00 98.31 90 ALA A CA 1
ATOM 667 C C . ALA A 1 90 ? 3.342 8.154 -7.629 1.00 98.31 90 ALA A C 1
ATOM 669 O O . ALA A 1 90 ? 3.153 9.355 -7.797 1.00 98.31 90 ALA A O 1
ATOM 670 N N . LEU A 1 91 ? 2.512 7.224 -8.093 1.00 98.31 91 LEU A N 1
ATOM 671 C CA . LEU A 1 91 ? 1.248 7.531 -8.747 1.00 98.31 91 LEU A CA 1
ATOM 672 C C . LEU A 1 91 ? 0.092 7.032 -7.884 1.00 98.31 91 LEU A C 1
ATOM 674 O O . LEU A 1 91 ? -0.048 5.828 -7.655 1.00 98.31 91 LEU A O 1
ATOM 678 N N . ILE A 1 92 ? -0.754 7.952 -7.422 1.00 98.12 92 ILE A N 1
ATOM 679 C CA . ILE A 1 92 ? -2.032 7.594 -6.802 1.00 98.12 92 ILE A CA 1
ATOM 680 C C . ILE A 1 92 ? -2.952 7.074 -7.907 1.00 98.12 92 ILE A C 1
ATOM 682 O O . ILE A 1 92 ? -3.219 7.768 -8.883 1.00 98.12 92 ILE A O 1
ATOM 686 N N . LEU A 1 93 ? -3.417 5.839 -7.751 1.00 98.06 93 LEU A N 1
ATOM 687 C CA . LEU A 1 93 ? -4.376 5.226 -8.660 1.00 98.06 93 LEU A CA 1
ATOM 688 C C . LEU A 1 93 ? -5.780 5.756 -8.374 1.00 98.06 93 LEU A C 1
ATOM 690 O O . LEU A 1 93 ? -6.188 5.805 -7.211 1.00 98.06 93 LEU A O 1
ATOM 694 N N . ASP A 1 94 ? -6.496 6.078 -9.449 1.00 96.69 94 ASP A N 1
ATOM 695 C CA . ASP A 1 94 ? -7.906 6.464 -9.438 1.00 96.69 94 ASP A CA 1
ATOM 696 C C . ASP A 1 94 ? -8.767 5.386 -8.761 1.00 96.69 94 ASP A C 1
ATOM 698 O O . ASP A 1 94 ? -8.736 4.213 -9.142 1.00 96.69 94 ASP A O 1
ATOM 702 N N . GLU A 1 95 ? -9.536 5.786 -7.752 1.00 94.69 95 GLU A N 1
ATOM 703 C CA . GLU A 1 95 ? -10.393 4.907 -6.957 1.00 94.69 95 GLU A CA 1
ATOM 704 C C . GLU A 1 95 ? -11.574 4.331 -7.744 1.00 94.69 95 GLU A C 1
ATOM 706 O O . GLU A 1 95 ? -12.020 3.228 -7.426 1.00 94.69 95 GLU A O 1
ATOM 711 N N . ALA A 1 96 ? -12.021 5.011 -8.806 1.00 95.00 96 ALA A N 1
ATOM 712 C CA . ALA A 1 96 ? -13.061 4.501 -9.697 1.00 95.00 96 ALA A CA 1
ATOM 713 C C . ALA A 1 96 ? -12.562 3.328 -10.558 1.00 95.00 96 ALA A C 1
ATOM 715 O O . ALA A 1 96 ? -13.350 2.486 -10.989 1.00 95.00 96 ALA A O 1
ATOM 716 N N . ARG A 1 97 ? -11.247 3.255 -10.804 1.00 95.06 97 ARG A N 1
ATOM 717 C CA . ARG A 1 97 ? -10.609 2.197 -11.606 1.00 95.06 97 ARG A CA 1
ATOM 718 C C . ARG A 1 97 ? -9.899 1.146 -10.761 1.00 95.06 97 ARG A C 1
ATOM 720 O O . ARG A 1 97 ? -9.755 0.010 -11.204 1.00 95.06 97 ARG A O 1
ATOM 727 N N . PHE A 1 98 ? -9.430 1.523 -9.576 1.00 97.81 98 PHE A N 1
ATOM 728 C CA . PHE A 1 98 ? -8.682 0.662 -8.671 1.00 97.81 98 PHE A CA 1
ATOM 729 C C . PHE A 1 98 ? -9.189 0.837 -7.236 1.00 97.81 98 PHE A C 1
ATOM 731 O O . PHE A 1 98 ? -8.653 1.611 -6.435 1.00 97.81 98 PHE A O 1
ATOM 738 N N . LEU A 1 99 ? -10.230 0.076 -6.911 1.00 97.75 99 LEU A N 1
ATOM 739 C CA . LEU A 1 99 ? -10.999 0.211 -5.686 1.00 97.75 99 LEU A CA 1
ATOM 740 C C . LEU A 1 99 ? -10.127 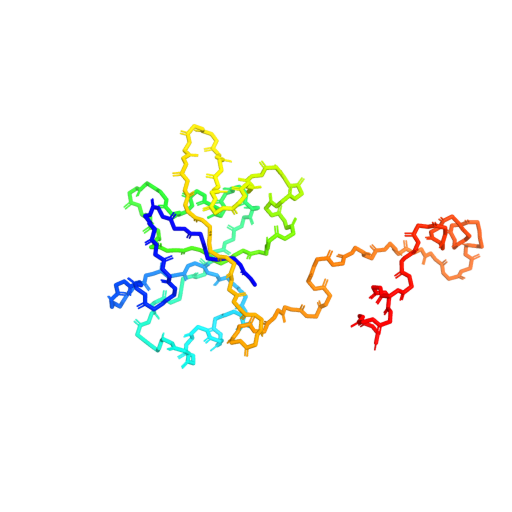-0.070 -4.447 1.00 97.75 99 LEU A C 1
ATOM 742 O O . LEU A 1 99 ? -9.501 -1.141 -4.388 1.00 97.75 99 LEU A O 1
ATOM 746 N N . PRO A 1 100 ? -10.069 0.839 -3.452 1.00 97.81 100 PRO A N 1
ATOM 747 C CA . PRO A 1 100 ? -9.323 0.644 -2.207 1.00 97.81 100 PRO A CA 1
ATOM 748 C C . PRO A 1 100 ? -9.816 -0.545 -1.367 1.00 97.81 100 PRO A C 1
ATOM 750 O O . PRO A 1 100 ? -10.874 -1.118 -1.606 1.00 97.81 100 PRO A O 1
ATOM 753 N N . ALA A 1 101 ? -9.036 -0.933 -0.352 1.00 97.56 101 ALA A N 1
ATOM 754 C CA . ALA A 1 101 ? -9.562 -1.825 0.684 1.00 97.56 101 ALA A CA 1
ATOM 755 C C . ALA A 1 101 ? -10.562 -1.056 1.562 1.00 97.56 101 ALA A C 1
ATOM 757 O O . ALA A 1 101 ? -10.372 0.144 1.778 1.00 97.56 101 ALA A O 1
ATOM 758 N N . ALA A 1 102 ? -11.569 -1.747 2.102 1.00 96.62 102 ALA A N 1
ATOM 759 C CA . ALA A 1 102 ? -12.477 -1.167 3.089 1.00 96.62 102 ALA A CA 1
ATOM 760 C C . ALA A 1 102 ? -11.675 -0.544 4.246 1.00 96.62 102 ALA A C 1
ATOM 762 O O . ALA A 1 102 ? -10.710 -1.140 4.732 1.00 96.62 102 ALA A O 1
ATOM 763 N N . GLY A 1 103 ? -12.019 0.691 4.618 1.00 97.00 103 GLY A N 1
ATOM 764 C CA . GLY A 1 103 ? -11.321 1.444 5.660 1.00 97.00 103 GLY A CA 1
ATOM 765 C C . GLY A 1 103 ? -9.861 1.810 5.351 1.00 97.00 103 GLY A C 1
ATOM 766 O O . GLY A 1 103 ? -9.144 2.229 6.259 1.00 97.00 103 GLY A O 1
ATOM 767 N N . GLN A 1 104 ? -9.368 1.671 4.110 1.00 97.75 104 GLN A N 1
ATOM 768 C CA . GLN A 1 104 ? -7.978 2.014 3.791 1.00 97.75 104 GLN A CA 1
ATOM 769 C C . GLN A 1 104 ? -7.693 3.489 4.094 1.00 97.75 104 GLN A C 1
ATOM 771 O O . GLN A 1 104 ? -8.146 4.381 3.389 1.00 97.75 104 GLN A O 1
ATOM 776 N N . GLY A 1 105 ? -6.857 3.728 5.104 1.00 96.94 105 GLY A N 1
ATOM 777 C CA . GLY A 1 105 ? -6.502 5.073 5.552 1.00 96.94 105 GLY A CA 1
ATOM 778 C C . GLY A 1 105 ? -7.215 5.503 6.831 1.00 96.94 105 GLY A C 1
ATOM 779 O O . GLY A 1 105 ? -6.707 6.400 7.494 1.00 96.94 105 GLY A O 1
ATOM 780 N N . ALA A 1 106 ? -8.283 4.828 7.255 1.00 98.06 106 ALA A N 1
ATOM 781 C CA . ALA A 1 106 ? -8.847 5.014 8.588 1.00 98.06 106 ALA A CA 1
ATOM 782 C C . ALA A 1 106 ? -7.921 4.426 9.673 1.00 98.06 106 ALA A C 1
ATOM 784 O O . ALA A 1 106 ? -7.051 3.593 9.391 1.00 98.06 106 ALA A O 1
ATOM 785 N N . ILE A 1 107 ? -8.082 4.894 10.911 1.00 97.50 107 ILE A N 1
ATOM 786 C CA . ILE A 1 107 ? -7.480 4.308 12.113 1.00 97.50 107 ILE A CA 1
ATOM 787 C C . ILE A 1 107 ? -8.637 3.898 13.015 1.00 97.50 107 ILE A C 1
ATOM 789 O O . ILE A 1 107 ? -9.490 4.726 13.318 1.00 97.50 107 ILE A O 1
ATOM 793 N N . ALA A 1 108 ? -8.650 2.636 13.434 1.00 96.75 108 ALA A N 1
ATOM 794 C CA . ALA A 1 108 ? -9.554 2.153 14.465 1.00 96.75 108 ALA A CA 1
ATOM 795 C C . ALA A 1 108 ? -8.819 2.154 15.808 1.00 96.75 108 ALA A C 1
ATOM 797 O O . ALA A 1 108 ? -7.680 1.689 15.891 1.00 96.75 108 ALA A O 1
ATOM 798 N N . ILE A 1 109 ? -9.472 2.674 16.843 1.00 96.81 109 ILE A N 1
ATOM 799 C CA . ILE A 1 109 ? -9.018 2.558 18.227 1.00 96.81 109 ILE A CA 1
ATOM 800 C C . ILE A 1 109 ? -9.996 1.620 18.927 1.00 96.81 109 ILE A C 1
ATOM 802 O O . ILE A 1 109 ? -11.181 1.924 19.035 1.00 96.81 109 ILE A O 1
ATOM 806 N N . GLU A 1 110 ? -9.499 0.469 19.365 1.00 97.06 110 GLU A N 1
ATOM 807 C CA . GLU A 1 110 ? -10.295 -0.549 20.047 1.00 97.06 110 GLU A CA 1
ATOM 808 C C . GLU A 1 110 ? -10.176 -0.379 21.565 1.00 97.06 110 GLU A C 1
ATOM 810 O O . GLU A 1 110 ? -9.084 -0.182 22.103 1.00 97.06 110 GLU A O 1
ATOM 815 N N . CYS A 1 111 ? -11.308 -0.458 22.260 1.00 96.81 111 CYS A N 1
ATOM 816 C CA . CYS A 1 111 ? -11.383 -0.465 23.717 1.00 96.81 111 CYS A CA 1
ATOM 817 C C . CYS A 1 111 ? -12.401 -1.517 24.172 1.00 96.81 111 CYS A C 1
ATOM 819 O O . CYS A 1 111 ? -13.206 -2.005 23.375 1.00 96.81 111 CYS A O 1
ATOM 821 N N . ARG A 1 112 ? -12.353 -1.895 25.454 1.00 98.12 112 ARG A N 1
ATOM 822 C CA . ARG A 1 112 ? -13.355 -2.805 26.021 1.00 98.12 112 ARG A CA 1
ATOM 823 C C . ARG A 1 112 ? -14.714 -2.112 26.052 1.00 98.12 112 ARG A C 1
ATOM 825 O O . ARG A 1 112 ? -14.797 -0.923 26.347 1.00 98.12 112 ARG A O 1
ATOM 832 N N . GLN A 1 113 ? -15.772 -2.872 25.789 1.00 97.12 113 GLN A N 1
ATOM 833 C CA . GLN A 1 113 ? -17.131 -2.337 25.702 1.00 97.12 113 GLN A CA 1
ATOM 834 C C . GLN A 1 113 ? -17.643 -1.745 27.031 1.00 97.12 113 GLN A C 1
ATOM 836 O O . GLN A 1 113 ? -18.519 -0.887 27.012 1.00 97.12 113 GLN A O 1
ATOM 841 N N . ASP A 1 114 ? -17.103 -2.190 28.166 1.00 97.88 114 ASP A N 1
ATOM 842 C CA . ASP A 1 114 ? -17.459 -1.762 29.523 1.00 97.88 114 ASP A CA 1
ATOM 843 C C . ASP A 1 114 ? -16.509 -0.699 30.114 1.00 97.88 114 ASP A C 1
ATOM 845 O O . ASP A 1 114 ? -16.688 -0.268 31.252 1.00 97.88 114 ASP A O 1
ATOM 849 N N . ASP A 1 115 ? -15.514 -0.234 29.353 1.00 98.31 115 ASP A N 1
ATOM 850 C CA . ASP A 1 115 ? -14.560 0.791 29.785 1.00 98.31 115 ASP A CA 1
ATOM 851 C C . ASP A 1 115 ? -15.044 2.197 29.392 1.00 98.31 115 ASP A C 1
ATOM 853 O O . ASP A 1 115 ? -14.627 2.779 28.385 1.00 98.31 115 ASP A O 1
ATOM 857 N N . GLU A 1 116 ? -15.965 2.746 30.188 1.00 97.94 116 GLU A N 1
ATOM 858 C CA . GLU A 1 116 ? -16.592 4.054 29.935 1.00 97.94 116 GLU A CA 1
ATOM 859 C C . GLU A 1 116 ? -15.578 5.201 29.825 1.00 97.94 116 GLU A C 1
ATOM 861 O O . GLU A 1 116 ? -15.775 6.144 29.050 1.00 97.94 116 GLU A O 1
ATOM 866 N N . GLU A 1 117 ? -14.485 5.132 30.587 1.00 97.88 117 GLU A N 1
ATOM 867 C CA . GLU A 1 117 ? -13.431 6.141 30.552 1.00 97.88 117 GLU A CA 1
ATOM 868 C C . GLU A 1 117 ? -12.720 6.137 29.198 1.00 97.88 117 GLU A C 1
ATOM 870 O O . GLU A 1 117 ? -12.623 7.187 28.552 1.00 97.88 117 GLU A O 1
ATOM 875 N N . SER A 1 118 ? -12.293 4.963 28.732 1.00 97.88 118 SER A N 1
ATOM 876 C CA . SER A 1 118 ? -11.658 4.802 27.425 1.00 97.88 118 SER A CA 1
ATOM 877 C C . SER A 1 118 ? -12.600 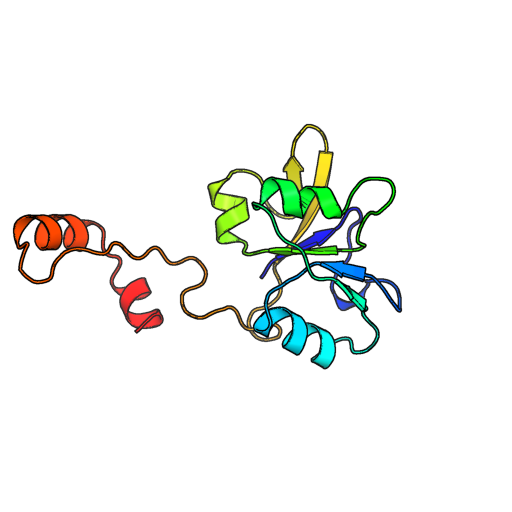5.193 26.287 1.00 97.88 118 SER A C 1
ATOM 879 O O . SER A 1 118 ? -12.203 5.942 25.393 1.00 97.88 118 SER A O 1
ATOM 881 N N . ILE A 1 119 ? -13.866 4.762 26.339 1.00 97.75 119 ILE A N 1
ATOM 882 C CA . ILE A 1 119 ? -14.879 5.104 25.328 1.00 97.75 119 ILE A CA 1
ATOM 883 C C . ILE A 1 119 ? -15.047 6.621 25.223 1.00 97.75 119 ILE A C 1
ATOM 885 O O . ILE A 1 119 ? -15.060 7.169 24.118 1.00 97.75 119 ILE A O 1
ATOM 889 N N . ARG A 1 120 ? -15.147 7.322 26.359 1.00 97.50 120 ARG A N 1
ATOM 890 C CA . ARG A 1 120 ? -15.273 8.784 26.388 1.00 97.50 120 ARG A CA 1
ATOM 891 C C . ARG A 1 120 ? -14.065 9.474 25.748 1.00 97.50 120 ARG A C 1
ATOM 893 O O . ARG A 1 120 ? -14.255 10.416 24.982 1.00 97.50 120 ARG A O 1
ATOM 900 N N . LEU A 1 121 ? -12.845 9.015 26.040 1.00 97.06 121 LEU A N 1
ATOM 901 C CA . LEU A 1 121 ? -11.616 9.588 25.477 1.00 97.06 121 LEU A CA 1
ATOM 902 C C . LEU A 1 121 ? -11.505 9.346 23.966 1.00 97.06 121 LEU A C 1
ATOM 904 O O . LEU A 1 121 ? -11.186 10.268 23.220 1.00 97.06 121 LEU A O 1
ATOM 908 N N . VAL A 1 122 ? -11.810 8.133 23.500 1.00 96.19 122 VAL A N 1
ATOM 909 C CA . VAL A 1 122 ? -11.732 7.782 22.074 1.00 96.19 122 VAL A CA 1
ATOM 910 C C . VAL A 1 122 ? -12.801 8.507 21.258 1.00 96.19 122 VAL A C 1
ATOM 912 O O . VAL A 1 122 ? -12.499 8.995 20.170 1.00 96.19 122 VAL A O 1
ATOM 915 N N . ARG A 1 123 ? -14.023 8.664 21.789 1.00 95.62 123 ARG A N 1
ATOM 916 C CA . ARG A 1 123 ? -15.093 9.432 21.126 1.00 95.62 123 ARG A CA 1
ATOM 917 C C . ARG A 1 123 ? -14.689 10.875 20.834 1.00 95.62 123 ARG A C 1
ATOM 919 O O . ARG A 1 123 ? -15.085 11.404 19.803 1.00 95.62 123 ARG A O 1
ATOM 926 N N . ALA A 1 124 ? -13.876 11.494 21.690 1.00 96.75 124 ALA A N 1
ATOM 927 C CA . ALA A 1 124 ? -13.384 12.853 21.466 1.00 96.75 124 ALA A CA 1
ATOM 928 C C . ALA A 1 124 ? -12.409 12.966 20.275 1.00 96.75 124 ALA A C 1
ATOM 930 O O . ALA A 1 124 ? -12.216 14.058 19.751 1.00 96.75 124 ALA A O 1
ATOM 931 N N . LEU A 1 125 ? -11.799 11.855 19.846 1.00 97.06 125 LEU A N 1
ATOM 932 C CA . LEU A 1 125 ? -10.925 11.788 18.670 1.00 97.06 125 LEU A CA 1
ATOM 933 C C . LEU A 1 125 ? -11.681 11.406 17.389 1.00 97.06 125 LEU A C 1
ATOM 935 O O . LEU A 1 125 ? -11.082 11.388 16.312 1.00 97.06 125 LEU A O 1
ATOM 939 N N . ASN A 1 126 ? -12.961 11.045 17.500 1.00 97.88 126 ASN A N 1
ATOM 940 C CA . ASN A 1 126 ? -13.728 10.519 16.384 1.00 97.88 126 ASN A CA 1
ATOM 941 C C . ASN A 1 126 ? -14.005 11.595 15.330 1.00 97.88 126 ASN A C 1
ATOM 943 O O . ASN A 1 126 ? -14.245 12.761 15.641 1.00 97.88 126 ASN A O 1
ATOM 947 N N . HIS A 1 127 ? -14.024 11.168 14.071 1.00 98.31 127 HIS A N 1
ATOM 948 C CA . HIS A 1 127 ? -14.439 11.995 12.949 1.00 98.31 127 HIS A CA 1
ATOM 949 C C . HIS A 1 127 ? -15.690 11.378 12.329 1.00 98.31 127 HIS A C 1
ATOM 951 O O . HIS A 1 127 ? -15.594 10.380 11.612 1.00 98.31 127 HIS A O 1
ATOM 957 N N . GLU A 1 128 ? -16.849 11.978 12.606 1.00 97.44 128 GLU A N 1
ATOM 958 C CA . GLU A 1 128 ? -18.168 11.418 12.275 1.00 97.44 128 GLU A CA 1
ATOM 959 C C . GLU A 1 128 ? -18.317 11.080 10.785 1.00 97.44 128 GLU A C 1
ATOM 961 O O . GLU A 1 128 ? -18.817 10.013 10.437 1.00 97.44 128 GLU A O 1
ATOM 966 N N . GLU A 1 129 ? -17.818 11.932 9.882 1.00 98.31 129 GLU A N 1
ATOM 967 C CA . GLU A 1 129 ? -17.890 11.649 8.443 1.00 98.31 129 GLU A CA 1
ATOM 968 C C . GLU A 1 129 ? -17.054 10.419 8.054 1.00 98.31 129 GLU A C 1
ATOM 970 O O . GLU A 1 129 ? -17.458 9.634 7.197 1.00 98.31 129 GLU A O 1
ATOM 975 N N . THR A 1 130 ? -15.893 10.216 8.685 1.00 98.12 130 THR A N 1
ATOM 976 C CA . THR A 1 130 ? -15.060 9.037 8.404 1.00 98.12 130 THR A CA 1
ATOM 977 C C . THR A 1 130 ? -15.737 7.774 8.920 1.00 98.12 130 THR A C 1
ATOM 979 O O . THR A 1 130 ? -15.759 6.773 8.209 1.00 98.12 130 THR A O 1
ATOM 982 N N . GLU A 1 131 ? -16.307 7.819 10.125 1.00 97.56 131 GLU A N 1
ATOM 983 C CA . GLU A 1 131 ? -17.057 6.703 10.712 1.00 97.56 131 GLU A CA 1
ATOM 984 C C . GLU A 1 131 ? -18.233 6.289 9.818 1.00 97.56 131 GLU A C 1
ATOM 986 O O . GLU A 1 131 ? -18.363 5.111 9.480 1.00 97.56 131 GLU A O 1
ATOM 991 N N . ALA A 1 132 ? -19.024 7.262 9.356 1.00 97.75 132 ALA A N 1
ATOM 992 C CA . ALA A 1 132 ? -20.181 7.027 8.496 1.00 97.75 132 ALA A CA 1
ATOM 993 C C . ALA A 1 132 ? -19.818 6.467 7.109 1.00 97.75 132 ALA A C 1
ATOM 995 O O . ALA A 1 132 ? -20.638 5.804 6.487 1.00 97.75 132 ALA A O 1
ATOM 996 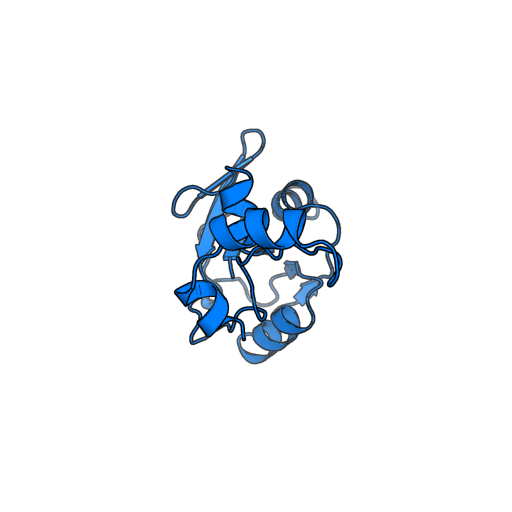N N . ARG A 1 133 ? -18.608 6.731 6.596 1.00 97.06 133 ARG A N 1
ATOM 997 C CA . ARG A 1 133 ? -18.132 6.155 5.322 1.00 97.06 133 ARG A CA 1
ATOM 998 C C . ARG A 1 133 ? -17.556 4.746 5.469 1.00 97.06 133 ARG A C 1
ATOM 1000 O O . ARG A 1 133 ? -17.429 4.042 4.469 1.00 97.06 133 ARG A O 1
ATOM 1007 N N . VAL A 1 134 ? -17.111 4.376 6.669 1.00 97.06 134 VAL A N 1
ATOM 1008 C CA . VAL A 1 134 ? -16.493 3.068 6.947 1.00 97.06 134 VAL A CA 1
ATOM 1009 C C . VAL A 1 134 ? -17.529 2.030 7.392 1.00 97.06 134 VAL A C 1
ATOM 1011 O O . VAL A 1 134 ? -17.299 0.842 7.162 1.00 97.06 134 VAL A O 1
ATOM 1014 N N . THR A 1 135 ? -18.629 2.476 8.004 1.00 94.00 135 THR A N 1
ATOM 1015 C CA . THR A 1 135 ? -19.743 1.650 8.507 1.00 94.00 135 THR A CA 1
ATOM 1016 C C . THR A 1 135 ? -20.821 1.468 7.446 1.00 94.00 135 THR A C 1
ATOM 1018 O O . THR A 1 135 ? -21.313 0.326 7.309 1.00 94.00 135 THR A O 1
#

Radius of gyration: 17.42 Å; chains: 1; bounding box: 40×26×52 Å